Protein AF-A0A966K876-F1 (afdb_monomer)

Foldseek 3Di:
DDDDQADLAQRDGPCCVVCVVVDDPVRVVVSVVVCVVVLRHCVSDVPPDD

Structure (mmCIF, N/CA/C/O backbone):
data_AF-A0A966K876-F1
#
_entry.id   AF-A0A966K876-F1
#
loop_
_atom_site.group_PDB
_atom_site.id
_atom_site.type_symbol
_atom_site.label_atom_id
_atom_site.label_alt_id
_atom_site.label_comp_id
_atom_site.label_asym_id
_atom_site.label_entity_id
_atom_site.label_se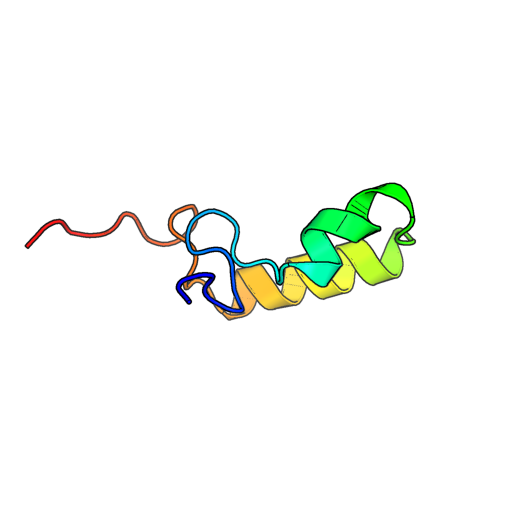q_id
_atom_site.pdbx_PDB_ins_code
_atom_site.Cartn_x
_atom_site.Cartn_y
_atom_site.Cartn_z
_atom_site.occupancy
_atom_site.B_iso_or_equiv
_atom_site.auth_seq_id
_atom_site.auth_comp_id
_atom_site.auth_asym_id
_atom_site.auth_atom_id
_atom_site.pdbx_PDB_model_num
ATOM 1 N N . THR A 1 1 ? 0.490 -17.324 12.734 1.00 52.34 1 THR A N 1
ATOM 2 C CA . THR A 1 1 ? 0.808 -16.864 11.365 1.00 52.34 1 THR A CA 1
ATOM 3 C C . THR A 1 1 ? 0.186 -15.488 11.188 1.00 52.34 1 THR A C 1
ATOM 5 O O . THR A 1 1 ? -1.006 -15.408 10.949 1.00 52.34 1 THR A O 1
ATOM 8 N N . LEU A 1 2 ? 0.924 -14.409 11.473 1.00 57.34 2 LEU A N 1
ATOM 9 C CA . LEU A 1 2 ? 0.332 -13.090 11.763 1.00 57.34 2 LEU A CA 1
ATOM 10 C C . LEU A 1 2 ? 0.844 -12.008 10.801 1.00 57.34 2 LEU A C 1
ATOM 12 O O . LEU A 1 2 ? 1.554 -11.094 11.206 1.00 57.34 2 LEU A O 1
ATOM 16 N N . PHE A 1 3 ? 0.513 -12.136 9.521 1.00 62.22 3 PHE A N 1
ATOM 17 C CA . PHE A 1 3 ? 0.591 -11.011 8.594 1.00 62.22 3 PHE A CA 1
ATOM 18 C C . PHE A 1 3 ? -0.836 -10.726 8.143 1.00 62.22 3 PHE A C 1
ATOM 20 O O . PHE A 1 3 ? -1.460 -11.582 7.521 1.00 62.22 3 PHE A O 1
ATOM 27 N N . ASP A 1 4 ? -1.366 -9.566 8.536 1.00 74.06 4 ASP A N 1
ATOM 28 C CA . ASP A 1 4 ? -2.641 -9.074 8.018 1.00 74.06 4 ASP A CA 1
ATOM 29 C C . ASP A 1 4 ? -2.520 -8.924 6.493 1.00 74.06 4 ASP A C 1
ATOM 31 O O . ASP A 1 4 ? -1.494 -8.461 5.987 1.00 74.06 4 ASP A O 1
ATOM 35 N N . GLU A 1 5 ? -3.566 -9.299 5.753 1.00 83.38 5 GLU A N 1
ATOM 36 C CA . GLU A 1 5 ? -3.584 -9.195 4.285 1.00 83.38 5 GLU A CA 1
ATOM 37 C C . GLU A 1 5 ? -3.403 -7.745 3.804 1.00 83.38 5 GLU A 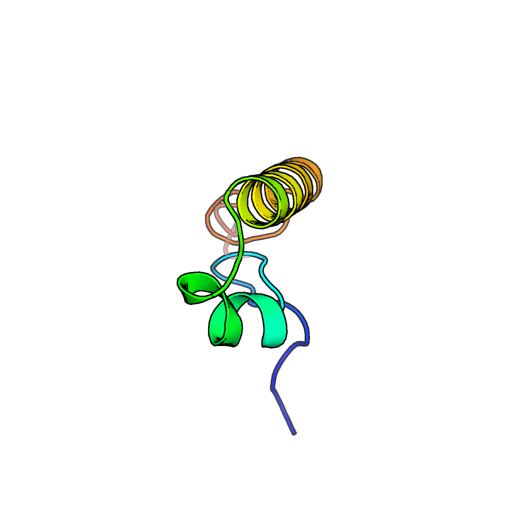C 1
ATOM 39 O O . GLU A 1 5 ? -2.873 -7.506 2.716 1.00 83.38 5 GLU A O 1
ATOM 44 N N . ILE A 1 6 ? -3.790 -6.782 4.651 1.00 88.31 6 ILE A N 1
ATOM 45 C CA . ILE A 1 6 ? -3.660 -5.341 4.448 1.00 88.31 6 ILE A CA 1
ATOM 46 C C . ILE A 1 6 ? -2.746 -4.744 5.520 1.00 88.31 6 ILE A C 1
ATOM 48 O O . ILE A 1 6 ? -2.956 -4.909 6.722 1.00 88.31 6 ILE A O 1
ATOM 52 N N . CYS A 1 7 ? -1.749 -3.973 5.091 1.00 89.12 7 CYS A N 1
ATOM 53 C CA . CYS A 1 7 ? -0.879 -3.233 5.993 1.00 89.12 7 CYS A CA 1
ATOM 54 C C . CYS A 1 7 ? -1.667 -2.128 6.712 1.00 89.12 7 CYS A C 1
ATOM 56 O O . CYS A 1 7 ? -2.058 -1.142 6.092 1.00 89.12 7 CYS A O 1
ATOM 58 N N . LYS A 1 8 ? -1.820 -2.227 8.036 1.00 86.81 8 LYS A N 1
ATOM 59 C CA . LYS A 1 8 ? -2.503 -1.208 8.859 1.00 86.81 8 LYS A CA 1
ATOM 60 C C . LYS A 1 8 ? -1.877 0.187 8.768 1.00 86.81 8 LYS A C 1
ATOM 62 O O . LYS A 1 8 ? -2.577 1.179 8.918 1.00 86.81 8 LYS A O 1
ATOM 67 N N . GLY A 1 9 ? -0.579 0.285 8.474 1.00 88.12 9 GLY A N 1
ATOM 68 C CA . GLY A 1 9 ? 0.103 1.571 8.311 1.00 88.12 9 GLY A CA 1
ATOM 69 C C . GLY A 1 9 ? -0.265 2.290 7.010 1.00 88.12 9 GLY A C 1
ATOM 70 O O . GLY A 1 9 ? -0.657 3.457 7.024 1.00 88.12 9 GLY A O 1
ATOM 71 N N . CYS A 1 10 ? -0.134 1.599 5.873 1.00 90.19 10 CYS A N 1
ATOM 72 C CA . CYS A 1 10 ? -0.255 2.213 4.546 1.00 90.19 10 CYS A CA 1
ATOM 73 C C . CYS A 1 10 ? -1.524 1.839 3.764 1.00 90.19 10 CYS A C 1
ATOM 75 O O . CYS A 1 10 ? -1.785 2.482 2.751 1.00 90.19 10 CYS A O 1
ATOM 77 N N . GLY A 1 11 ? -2.289 0.838 4.210 1.00 91.81 11 GLY A N 1
ATOM 78 C CA . GLY A 1 11 ? -3.533 0.339 3.604 1.00 91.81 11 GLY A CA 1
ATOM 79 C C . GLY A 1 11 ? -3.362 -0.463 2.307 1.00 91.81 11 GLY A C 1
ATOM 80 O O . GLY A 1 11 ? -4.330 -0.734 1.595 1.00 91.81 11 GLY A O 1
ATOM 81 N N . ARG A 1 12 ? -2.123 -0.839 1.978 1.00 93.25 12 ARG A N 1
ATOM 82 C CA . ARG A 1 12 ? -1.795 -1.675 0.815 1.00 93.25 12 ARG A CA 1
ATOM 83 C C . ARG A 1 12 ? -1.776 -3.156 1.173 1.00 93.25 12 ARG A C 1
ATOM 85 O O . ARG A 1 12 ? -1.447 -3.504 2.307 1.00 93.25 12 ARG A O 1
ATOM 92 N N . THR A 1 13 ? -2.063 -4.014 0.200 1.00 92.88 13 THR A N 1
ATOM 93 C CA . THR A 1 13 ? -1.834 -5.461 0.324 1.00 92.88 13 THR A CA 1
ATOM 94 C C . THR A 1 13 ? -0.338 -5.778 0.302 1.00 92.88 13 THR A C 1
ATOM 96 O O . THR A 1 13 ? 0.469 -4.995 -0.208 1.00 92.88 13 THR A O 1
ATOM 99 N N . ALA A 1 14 ? 0.053 -6.954 0.802 1.00 90.19 14 ALA A N 1
ATOM 100 C CA . ALA A 1 14 ? 1.441 -7.418 0.698 1.00 90.19 14 ALA A CA 1
ATOM 101 C C . ALA A 1 14 ? 1.937 -7.443 -0.763 1.00 90.19 14 ALA A C 1
ATOM 103 O O . ALA A 1 14 ? 3.057 -7.020 -1.043 1.00 90.19 14 ALA A O 1
ATOM 104 N N . LEU A 1 15 ? 1.074 -7.853 -1.701 1.00 90.88 15 LEU A N 1
ATOM 105 C CA . LEU A 1 15 ? 1.390 -7.903 -3.129 1.00 90.88 15 LEU A CA 1
ATOM 106 C C . LEU A 1 15 ? 1.645 -6.506 -3.712 1.00 90.88 15 LEU A C 1
ATOM 108 O O . LEU A 1 15 ? 2.624 -6.310 -4.425 1.00 90.88 15 LEU A O 1
ATOM 112 N N . GLU A 1 16 ? 0.800 -5.526 -3.385 1.00 94.56 16 GLU A N 1
ATOM 113 C CA . GLU A 1 16 ? 0.978 -4.133 -3.818 1.00 94.56 16 GLU A CA 1
ATOM 114 C C . GLU A 1 16 ? 2.264 -3.521 -3.250 1.00 94.56 16 GLU A C 1
ATOM 116 O O . GLU A 1 16 ? 2.932 -2.747 -3.933 1.00 94.56 16 GLU A O 1
ATOM 121 N N . VAL A 1 17 ? 2.633 -3.859 -2.007 1.00 91.81 17 VAL A N 1
ATOM 122 C CA . VAL A 1 17 ? 3.889 -3.396 -1.396 1.00 91.81 17 VAL A CA 1
ATOM 123 C C . VAL A 1 17 ? 5.093 -4.006 -2.112 1.00 91.81 17 VAL A C 1
ATOM 125 O O . VAL A 1 17 ? 6.003 -3.268 -2.490 1.00 91.81 17 VAL A O 1
ATOM 128 N N . SER A 1 18 ? 5.093 -5.32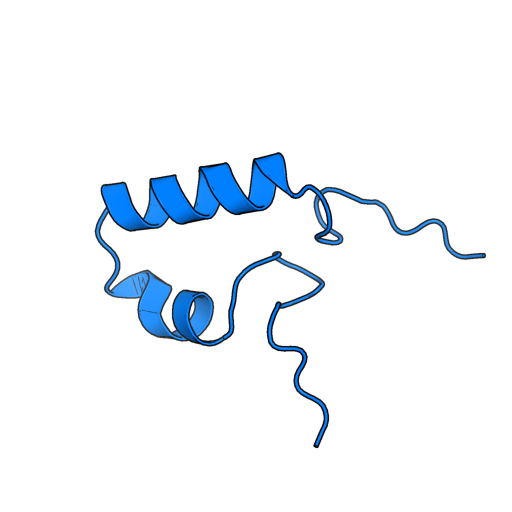2 -2.338 1.00 92.31 18 SER A N 1
ATOM 129 C CA . SER A 1 18 ? 6.189 -6.020 -3.019 1.00 92.31 18 SER A CA 1
ATOM 130 C C . SER A 1 18 ? 6.340 -5.604 -4.484 1.00 92.31 18 SER A C 1
ATOM 132 O O . SER A 1 18 ? 7.462 -5.477 -4.968 1.00 92.31 18 SER A O 1
ATOM 134 N N . ASN A 1 19 ? 5.230 -5.345 -5.181 1.00 94.69 19 ASN A N 1
ATOM 135 C CA . ASN A 1 19 ? 5.238 -5.043 -6.613 1.00 94.69 19 ASN A CA 1
ATOM 136 C C . A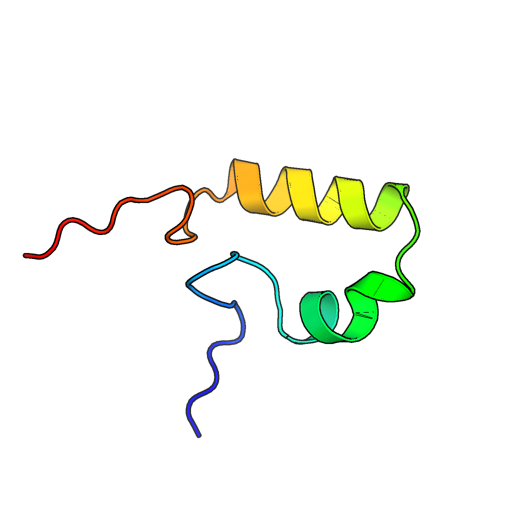SN A 1 19 ? 5.255 -3.549 -6.942 1.00 94.69 19 ASN A C 1
ATOM 138 O O . ASN A 1 19 ? 5.329 -3.201 -8.118 1.00 94.69 19 ASN A O 1
ATOM 142 N N . TRP A 1 20 ? 5.230 -2.653 -5.949 1.00 94.81 20 TRP A N 1
ATOM 143 C CA . TRP A 1 20 ? 5.070 -1.207 -6.158 1.00 94.81 20 TRP A CA 1
ATOM 144 C C . TRP A 1 20 ? 6.007 -0.612 -7.223 1.00 94.81 20 TRP A C 1
ATOM 146 O O . TRP A 1 20 ? 5.608 0.252 -8.006 1.00 94.81 20 TRP A O 1
ATOM 156 N N . VAL A 1 21 ? 7.261 -1.067 -7.273 1.00 96.06 21 VAL A N 1
ATOM 157 C CA . VAL A 1 21 ? 8.262 -0.577 -8.237 1.00 96.06 21 VAL A CA 1
ATOM 158 C C . VAL A 1 21 ? 7.959 -0.988 -9.682 1.00 96.06 21 VAL A C 1
ATOM 160 O O . VAL A 1 21 ? 8.319 -0.252 -10.595 1.00 96.06 21 VAL A O 1
ATOM 163 N N . PHE A 1 22 ? 7.252 -2.101 -9.881 1.00 96.69 22 PHE A N 1
ATOM 164 C CA . PHE A 1 22 ? 6.879 -2.643 -11.191 1.00 96.69 22 PHE A CA 1
ATOM 165 C C . PHE A 1 22 ? 5.496 -2.186 -11.667 1.00 96.69 22 PHE A C 1
ATOM 167 O O . PHE A 1 22 ? 5.181 -2.341 -12.841 1.00 96.69 22 PHE A O 1
ATOM 174 N N .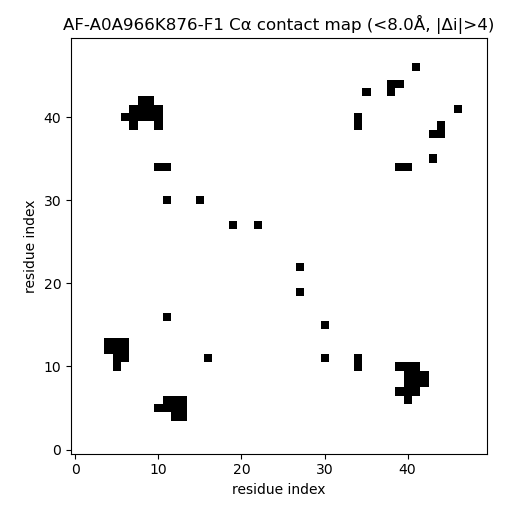 MET A 1 23 ? 4.680 -1.608 -10.781 1.00 97.06 23 MET A N 1
ATOM 175 C CA . MET A 1 23 ? 3.352 -1.106 -11.138 1.00 97.06 23 MET A CA 1
ATOM 176 C C . MET A 1 23 ? 3.440 0.109 -12.067 1.00 97.06 23 MET A C 1
ATOM 178 O O . MET A 1 23 ? 4.208 1.053 -11.821 1.00 97.06 23 MET A O 1
ATOM 182 N N . SER A 1 24 ? 2.585 0.111 -13.083 1.00 97.75 24 SER A N 1
ATOM 183 C CA . SER A 1 24 ? 2.307 1.254 -13.949 1.00 97.75 24 SER A CA 1
ATOM 184 C C . SER A 1 24 ? 1.709 2.435 -13.162 1.00 97.75 24 SER A C 1
ATOM 186 O O . SER A 1 24 ? 1.201 2.263 -12.044 1.00 97.75 24 SER A O 1
ATOM 188 N N . PRO A 1 25 ? 1.775 3.665 -13.701 1.00 97.31 25 PRO A N 1
ATOM 189 C CA . PRO A 1 25 ? 1.124 4.825 -13.095 1.00 97.31 25 PRO A CA 1
ATOM 190 C C . PRO A 1 25 ? -0.377 4.617 -12.845 1.00 97.31 25 PRO A C 1
ATOM 192 O O . PRO A 1 25 ? -0.887 5.020 -11.800 1.00 97.31 25 PRO A O 1
ATOM 195 N N . GLU A 1 26 ? -1.072 3.943 -13.760 1.00 97.31 26 GLU A N 1
ATOM 196 C CA . GLU A 1 26 ? -2.509 3.672 -13.690 1.00 97.31 26 GLU A CA 1
ATOM 197 C C . GLU A 1 26 ? -2.837 2.705 -12.547 1.00 97.31 26 GLU A C 1
ATOM 199 O O . GLU A 1 26 ? -3.756 2.944 -11.760 1.00 97.31 26 GLU A O 1
ATOM 204 N N . GLU A 1 27 ? -2.042 1.644 -12.396 1.00 96.69 27 GLU A N 1
ATOM 205 C CA . GLU A 1 27 ? -2.174 0.702 -11.283 1.00 96.69 27 GLU A CA 1
ATOM 206 C C . GLU A 1 27 ? -1.908 1.390 -9.941 1.00 96.69 27 GLU A C 1
ATOM 208 O O . GLU A 1 27 ? -2.674 1.226 -8.990 1.00 96.69 27 GLU A O 1
ATOM 213 N N . LYS A 1 28 ? -0.863 2.226 -9.863 1.00 96.31 28 LYS A N 1
ATOM 214 C CA . LYS A 1 28 ? -0.566 3.024 -8.663 1.00 96.31 28 LYS A CA 1
AT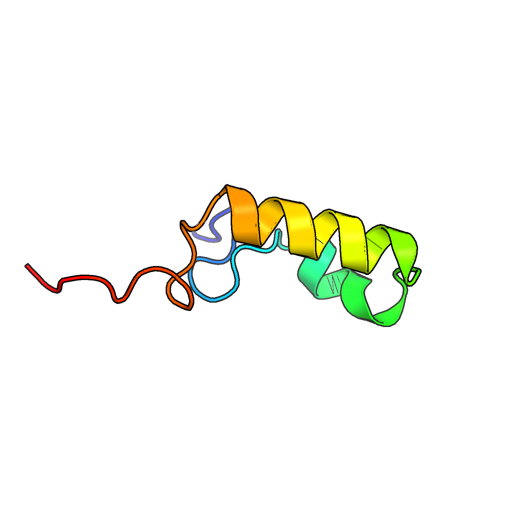OM 215 C C . LYS A 1 28 ? -1.714 3.965 -8.308 1.00 96.31 28 LYS A C 1
ATOM 217 O O . LYS A 1 28 ? -2.021 4.124 -7.124 1.00 96.31 28 LYS A O 1
ATOM 222 N N . GLN A 1 29 ? -2.352 4.566 -9.310 1.00 96.88 29 GLN A N 1
ATOM 223 C CA . GLN A 1 29 ? -3.497 5.447 -9.116 1.00 96.88 29 GLN A CA 1
ATOM 224 C C . GLN A 1 29 ? -4.720 4.678 -8.610 1.00 96.88 29 GLN A C 1
ATOM 226 O O . GLN A 1 29 ? -5.367 5.137 -7.672 1.00 96.88 29 GLN A O 1
ATOM 231 N N . SER A 1 30 ? -5.007 3.498 -9.165 1.00 96.25 30 SER A N 1
ATOM 232 C CA . SER A 1 30 ? -6.083 2.621 -8.683 1.00 96.25 30 SER A CA 1
ATOM 233 C C . SER A 1 30 ? -5.896 2.268 -7.205 1.00 96.25 30 SER A C 1
ATOM 235 O O . SER A 1 30 ? -6.800 2.471 -6.390 1.00 96.25 30 SER A O 1
ATOM 237 N N . VAL A 1 31 ? -4.677 1.862 -6.830 1.00 94.81 31 VAL A N 1
ATOM 238 C CA . VAL A 1 31 ? -4.307 1.620 -5.431 1.00 94.81 31 VAL A CA 1
ATOM 239 C C . VAL A 1 31 ? -4.530 2.879 -4.596 1.00 94.81 31 VAL A C 1
ATOM 241 O O . VAL A 1 31 ? -5.159 2.819 -3.547 1.00 94.81 31 VAL A O 1
ATOM 244 N N . TRP A 1 32 ? -4.077 4.046 -5.055 1.00 93.94 32 TRP A N 1
ATOM 245 C CA . TRP A 1 32 ? -4.260 5.293 -4.313 1.00 93.94 32 TRP A CA 1
ATOM 246 C C . TRP A 1 32 ? -5.732 5.652 -4.069 1.00 93.94 32 TRP A C 1
ATOM 248 O O . TRP A 1 32 ? -6.095 6.006 -2.944 1.00 93.94 32 TRP A O 1
ATOM 258 N N . VAL A 1 33 ? -6.570 5.542 -5.102 1.00 95.06 33 VAL A N 1
ATOM 259 C CA . VAL A 1 33 ? -8.016 5.791 -5.025 1.00 95.06 33 VAL A CA 1
ATOM 260 C C . VAL A 1 33 ? -8.664 4.839 -4.026 1.00 95.06 33 VAL A C 1
ATOM 262 O O . VAL A 1 33 ? -9.403 5.296 -3.156 1.00 95.06 33 VAL A O 1
ATOM 265 N N . ARG A 1 34 ? -8.327 3.546 -4.092 1.00 94.06 34 ARG A N 1
ATOM 266 C CA . ARG A 1 34 ? -8.833 2.528 -3.166 1.00 94.06 34 ARG A CA 1
ATOM 267 C C . ARG A 1 34 ? -8.489 2.864 -1.718 1.00 94.06 34 ARG A C 1
ATOM 269 O O . ARG A 1 34 ? -9.391 2.968 -0.894 1.00 94.06 34 ARG A O 1
ATOM 276 N N . ILE A 1 35 ? -7.209 3.090 -1.403 1.00 93.00 35 ILE A N 1
ATOM 277 C CA . ILE A 1 35 ? -6.807 3.309 -0.005 1.00 93.00 35 ILE A CA 1
ATOM 278 C C . ILE A 1 35 ? -7.399 4.620 0.543 1.00 93.00 35 ILE A C 1
ATOM 280 O O . ILE A 1 35 ? -7.722 4.699 1.726 1.00 93.00 35 ILE A O 1
ATOM 284 N N . GLN A 1 36 ? -7.540 5.659 -0.292 1.00 91.62 36 GLN A N 1
ATOM 285 C CA . GLN A 1 36 ? -8.229 6.888 0.119 1.00 91.62 36 GLN A CA 1
ATOM 286 C C . GLN A 1 36 ? -9.715 6.656 0.403 1.00 91.62 36 GLN A C 1
ATOM 288 O O . GLN A 1 36 ? -10.216 7.186 1.389 1.00 91.62 36 GLN A O 1
ATOM 293 N N . ALA A 1 37 ? -10.407 5.886 -0.442 1.00 91.06 37 ALA A N 1
ATOM 294 C CA . ALA A 1 37 ? -11.822 5.575 -0.253 1.00 91.06 37 ALA A CA 1
ATOM 295 C C . ALA A 1 37 ? -12.062 4.708 0.993 1.00 91.06 37 ALA A C 1
ATOM 297 O O . ALA A 1 37 ? -13.033 4.928 1.710 1.00 91.06 37 ALA A O 1
ATOM 298 N N . GLU A 1 38 ? -11.171 3.752 1.268 1.00 90.00 38 GLU A N 1
ATOM 299 C CA . GLU A 1 38 ? -11.236 2.921 2.473 1.00 90.00 38 GLU A CA 1
ATOM 300 C C . GLU A 1 38 ? -10.951 3.734 3.739 1.00 90.00 38 GLU A C 1
ATOM 302 O O . GLU A 1 38 ? -11.629 3.557 4.748 1.00 90.00 38 GLU A O 1
ATOM 307 N N . GLY A 1 39 ? -9.937 4.608 3.718 1.00 87.31 39 GLY A N 1
ATOM 308 C CA . GLY A 1 39 ? -9.604 5.475 4.852 1.00 87.31 39 GLY A CA 1
ATOM 309 C C . GLY A 1 39 ? -9.242 4.731 6.145 1.00 87.31 39 GLY A C 1
ATOM 310 O O . GLY A 1 39 ? -9.188 5.349 7.199 1.00 87.31 39 GLY A O 1
ATOM 311 N N . THR A 1 40 ? -8.992 3.420 6.092 1.00 82.94 40 THR A N 1
ATOM 312 C CA . THR A 1 40 ? -8.777 2.555 7.268 1.00 82.94 40 THR A CA 1
ATOM 313 C C . THR A 1 40 ? -7.337 2.562 7.776 1.00 82.94 40 THR A C 1
ATOM 315 O O . THR A 1 40 ? -7.090 2.236 8.935 1.00 82.94 40 THR A O 1
ATOM 318 N N . ALA A 1 41 ? -6.378 2.916 6.917 1.00 86.56 41 ALA A N 1
ATOM 319 C CA . ALA A 1 41 ? -4.960 2.923 7.255 1.00 86.56 41 ALA A CA 1
ATOM 320 C C . ALA A 1 41 ? -4.627 4.010 8.286 1.00 86.56 41 ALA A C 1
ATOM 322 O O . ALA A 1 41 ? -5.138 5.122 8.188 1.00 86.56 41 ALA A O 1
ATOM 323 N N . MET A 1 42 ? -3.672 3.747 9.181 1.00 83.69 42 MET A N 1
ATOM 324 C CA . MET A 1 42 ? -3.235 4.657 10.255 1.00 83.69 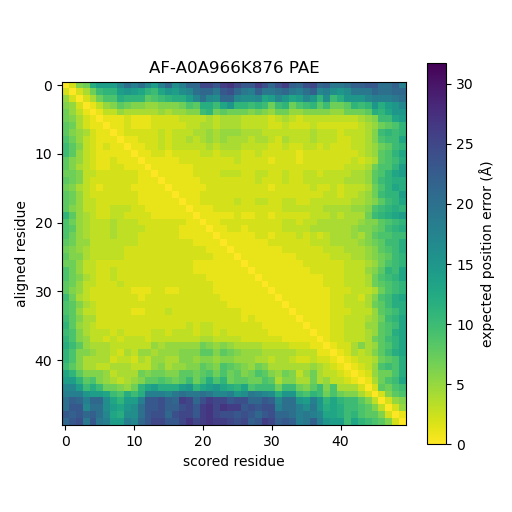42 MET A CA 1
ATOM 325 C C . MET A 1 42 ? -2.783 6.043 9.766 1.00 83.69 42 MET A C 1
ATOM 327 O O . MET A 1 42 ? -2.759 7.014 10.517 1.00 83.69 42 MET A O 1
ATOM 331 N N . ARG A 1 43 ? -2.391 6.167 8.494 1.00 80.19 43 ARG A N 1
ATOM 332 C CA . ARG A 1 43 ? -2.090 7.474 7.887 1.00 80.19 43 ARG A CA 1
ATOM 333 C C . ARG A 1 43 ? -3.330 8.358 7.678 1.00 80.19 43 ARG A C 1
ATOM 335 O O . ARG A 1 43 ? -3.189 9.563 7.512 1.00 80.19 43 ARG A O 1
ATOM 342 N N . PHE A 1 44 ? -4.511 7.748 7.611 1.00 77.56 44 PHE A N 1
ATOM 343 C CA . PHE A 1 44 ? -5.814 8.387 7.430 1.00 77.56 44 PHE A CA 1
ATOM 344 C C . PHE A 1 44 ? -6.596 8.433 8.741 1.00 77.56 44 PHE A C 1
ATOM 346 O O . PHE A 1 44 ? -7.259 9.425 9.033 1.00 77.56 44 PHE A O 1
ATOM 353 N N . THR A 1 45 ? -6.466 7.393 9.560 1.00 67.31 45 THR A N 1
ATOM 354 C CA . THR A 1 45 ? -7.023 7.320 10.906 1.00 67.31 45 THR A CA 1
ATOM 355 C C . THR A 1 45 ? -5.908 7.525 11.919 1.00 67.31 45 THR A C 1
ATOM 357 O O . THR A 1 45 ? -5.048 6.675 12.120 1.00 67.31 45 THR A O 1
ATOM 360 N N . ARG A 1 46 ? -5.922 8.655 12.628 1.00 61.97 46 ARG A N 1
ATOM 361 C CA . ARG A 1 46 ? -5.141 8.761 13.861 1.00 61.97 46 ARG A CA 1
ATOM 362 C C . ARG A 1 46 ? -5.817 7.819 14.846 1.00 61.97 46 ARG A C 1
ATOM 364 O O . ARG A 1 46 ? -6.840 8.211 15.400 1.00 61.97 46 ARG A O 1
ATOM 371 N N . GLU A 1 47 ? -5.344 6.579 14.983 1.00 58.00 47 GLU A N 1
ATOM 372 C CA . GLU A 1 47 ? -5.945 5.649 15.938 1.00 58.00 47 GLU A CA 1
ATOM 373 C C . GLU A 1 47 ? -6.053 6.358 17.290 1.00 58.00 47 GLU A C 1
ATOM 375 O O . GLU A 1 47 ? -5.063 6.766 17.908 1.00 58.00 47 GLU A O 1
ATOM 380 N N . GLN A 1 48 ? -7.304 6.594 17.683 1.00 56.50 48 GLN A N 1
ATOM 381 C CA . GLN A 1 48 ? -7.683 7.000 19.014 1.00 56.50 48 GLN A CA 1
ATOM 382 C C . GLN A 1 48 ? -7.275 5.823 19.894 1.00 56.50 48 GLN A C 1
ATOM 384 O O . GLN A 1 48 ? -7.957 4.803 19.910 1.00 56.50 48 GLN A O 1
ATOM 389 N N . LYS A 1 49 ? -6.119 5.928 20.557 1.00 41.19 49 LYS A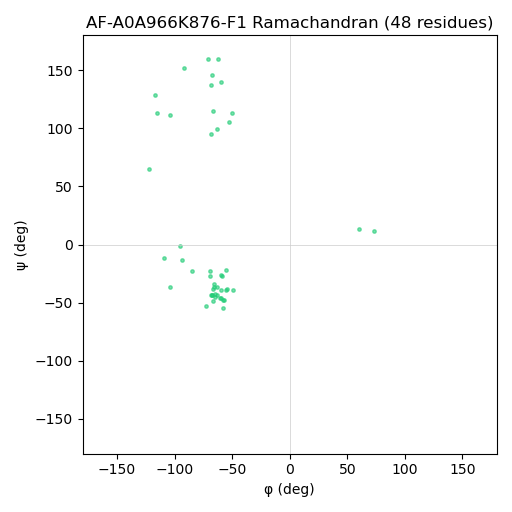 N 1
ATOM 390 C CA . LYS A 1 49 ? -5.804 5.070 21.700 1.00 41.19 49 LYS A CA 1
ATOM 391 C C . LYS A 1 49 ? -6.983 5.181 22.671 1.00 41.19 49 LYS A C 1
ATOM 393 O O . LYS A 1 49 ? -7.133 6.230 23.297 1.00 41.19 49 LYS A O 1
ATOM 398 N N . SER A 1 50 ? -7.821 4.149 22.744 1.00 46.38 50 SER A N 1
ATOM 399 C CA . SER A 1 50 ? -8.623 3.883 23.939 1.00 46.38 50 SER A CA 1
ATOM 400 C C . SER A 1 50 ? -7.779 3.142 24.964 1.00 46.38 50 SER A C 1
ATOM 402 O O . SER A 1 50 ? -6.788 2.489 24.561 1.00 46.38 50 SER A O 1
#

Sequence (50 aa):
TLFDEICKGCGRTALEVSNWVFMSPEEKQSVWVRIQAEGTAMRFTREQKS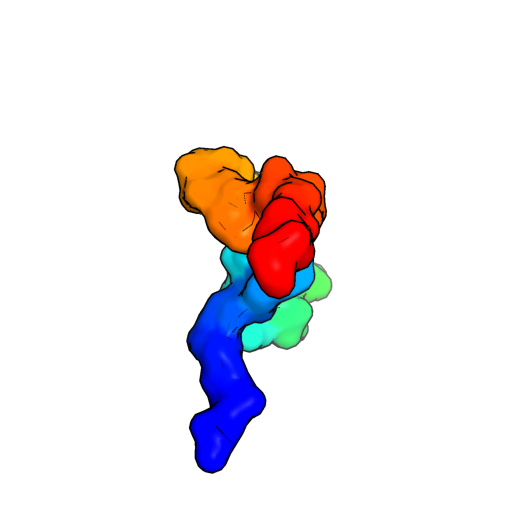

Secondary structure (DSSP, 8-state):
----SB-TTT--BHHHHHHTTT--HHHHHHHHHHHHHH--STTTS-----

Solvent-accessible surface area (backbone atoms only — not comparable to full-atom values): 3109 Å² total; per-residue (Å²): 140,90,73,68,70,49,38,59,61,77,44,40,38,64,65,55,64,74,40,51,89,78,50,51,73,67,56,52,46,52,52,52,54,49,39,62,73,64,42,71,16,46,80,67,32,77,77,76,82,124

Mean predicted aligned error: 5.91 Å

Radius of gyration: 11.96 Å; Cα contacts (8 Å, |Δi|>4): 36; chains: 1; bounding box: 20×26×38 Å

pLDDT: mean 84.81, std 14.82, range [41.19, 97.75]